Protein AF-A0A357NHM7-F1 (afdb_monomer_lite)

pLDDT: mean 92.68, std 5.25, range [69.0, 97.31]

Radius of gyration: 10.53 Å; chains: 1; bounding box: 24×12×26 Å

Sequence (33 aa):
MKKAVMEMEKGKVVIELFDQDAPKTVANFEKLI

Structure (mmCIF, N/CA/C/O backbone):
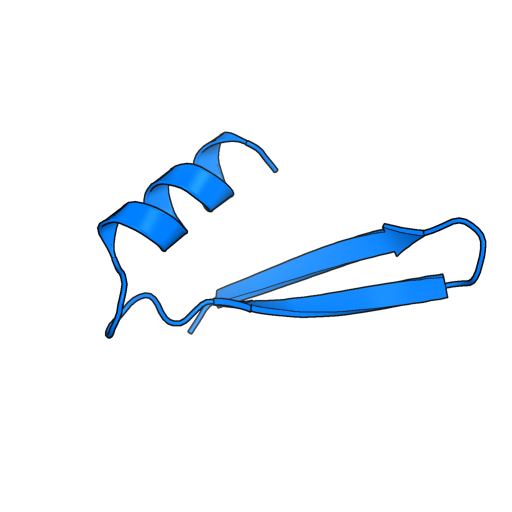data_AF-A0A357NHM7-F1
#
_entry.id   AF-A0A357NHM7-F1
#
loop_
_atom_site.group_PDB
_atom_site.id
_atom_site.type_symbol
_atom_site.label_atom_id
_atom_site.label_alt_id
_atom_site.label_comp_id
_atom_site.label_asym_id
_atom_site.label_entity_id
_atom_site.label_seq_id
_atom_site.pdbx_PDB_ins_code
_atom_site.Cartn_x
_atom_site.Cartn_y
_atom_site.Cartn_z
_atom_site.occupancy
_atom_site.B_iso_or_equiv
_atom_site.auth_seq_id
_atom_site.auth_comp_id
_atom_site.auth_asym_id
_atom_site.auth_atom_id
_atom_site.pdbx_PDB_model_num
ATOM 1 N N . MET A 1 1 ? 1.122 -10.498 -7.735 1.00 69.00 1 MET A N 1
ATOM 2 C CA . MET A 1 1 ? -0.175 -10.157 -7.090 1.00 69.00 1 MET A CA 1
ATOM 3 C C . MET A 1 1 ? -0.059 -10.263 -5.579 1.00 69.00 1 MET A C 1
ATOM 5 O O . MET A 1 1 ? -0.052 -11.365 -5.037 1.00 69.00 1 MET A O 1
ATOM 9 N N . LYS A 1 2 ? 0.066 -9.116 -4.908 1.00 83.94 2 LYS A N 1
ATOM 10 C CA . LYS A 1 2 ? 0.199 -9.025 -3.446 1.00 83.94 2 LYS A CA 1
ATOM 11 C C . LYS A 1 2 ? -0.983 -8.254 -2.859 1.00 83.94 2 LYS A C 1
ATOM 13 O O . LYS A 1 2 ? -1.639 -7.505 -3.579 1.00 83.94 2 LYS A O 1
ATOM 18 N N . LYS A 1 3 ? -1.276 -8.449 -1.571 1.00 90.62 3 LYS A N 1
ATOM 19 C CA . LYS A 1 3 ? -2.393 -7.788 -0.877 1.00 90.62 3 LYS A CA 1
ATOM 20 C C . LYS A 1 3 ? -1.909 -7.161 0.422 1.00 90.62 3 LYS A C 1
ATOM 22 O O . LYS A 1 3 ? -1.155 -7.797 1.151 1.00 90.62 3 LYS A O 1
ATOM 27 N N . ALA A 1 4 ? -2.374 -5.952 0.707 1.00 91.69 4 ALA A N 1
ATOM 28 C CA . ALA A 1 4 ? -2.203 -5.286 1.990 1.00 91.69 4 ALA A CA 1
ATOM 29 C C . ALA A 1 4 ? -3.570 -5.144 2.667 1.00 91.69 4 ALA A C 1
ATOM 31 O O . ALA A 1 4 ? -4.574 -4.877 2.003 1.00 91.69 4 ALA A O 1
ATOM 32 N N . VAL A 1 5 ? -3.613 -5.334 3.984 1.00 93.06 5 VAL A N 1
ATOM 33 C CA . VAL A 1 5 ? -4.827 -5.149 4.784 1.00 93.06 5 VAL A CA 1
ATOM 34 C C . VAL A 1 5 ? -4.583 -3.999 5.741 1.00 93.06 5 VAL A C 1
ATOM 36 O O . VAL A 1 5 ? -3.652 -4.044 6.537 1.00 93.06 5 VAL A O 1
ATOM 39 N N . MET A 1 6 ? -5.419 -2.971 5.654 1.00 92.69 6 MET A N 1
ATOM 40 C CA . MET A 1 6 ? -5.392 -1.837 6.564 1.00 92.69 6 MET A CA 1
ATOM 41 C C . MET A 1 6 ? -6.587 -1.915 7.509 1.00 92.69 6 MET A C 1
ATOM 43 O O . MET A 1 6 ? -7.740 -1.899 7.070 1.00 92.69 6 MET A O 1
ATOM 47 N N . GLU A 1 7 ? -6.301 -1.995 8.805 1.00 94.75 7 GLU A N 1
ATOM 48 C CA . GLU A 1 7 ? -7.299 -1.879 9.868 1.00 94.75 7 GLU A CA 1
ATOM 49 C C . GLU A 1 7 ? -7.630 -0.398 10.074 1.00 94.75 7 GLU A C 1
ATOM 51 O O . GLU A 1 7 ? -6.746 0.424 10.308 1.00 94.75 7 GLU A O 1
ATOM 56 N N . MET A 1 8 ? -8.907 -0.055 9.975 1.00 94.19 8 MET A N 1
ATOM 57 C CA . MET A 1 8 ? -9.445 1.281 10.213 1.00 94.19 8 MET A CA 1
ATOM 58 C C . MET A 1 8 ? -10.464 1.197 11.349 1.00 94.19 8 MET A C 1
ATOM 60 O O . MET A 1 8 ? -11.050 0.143 11.593 1.00 94.19 8 MET A O 1
ATOM 64 N N . GLU A 1 9 ? -10.763 2.321 12.002 1.00 96.06 9 GLU A N 1
ATOM 65 C CA . GLU A 1 9 ? -11.727 2.366 13.119 1.00 96.06 9 GLU A CA 1
ATOM 66 C C . GLU A 1 9 ? -13.110 1.783 12.775 1.00 96.06 9 GLU A C 1
ATOM 68 O O . GLU A 1 9 ? -13.830 1.316 13.654 1.00 96.06 9 GLU A O 1
ATOM 73 N N . LYS A 1 10 ? -13.494 1.804 11.492 1.00 95.94 10 LYS A N 1
ATOM 74 C CA . LYS A 1 10 ? -14.796 1.325 10.999 1.00 95.94 10 LYS A CA 1
ATOM 75 C C . LYS A 1 10 ? -14.712 0.061 10.139 1.00 95.94 10 LYS A C 1
ATOM 77 O O . LYS A 1 10 ? -15.686 -0.274 9.469 1.00 95.94 10 LYS A O 1
ATOM 82 N N . GLY A 1 11 ? -13.578 -0.638 10.141 1.00 95.31 11 GLY A N 1
ATOM 83 C CA . GLY A 1 11 ? -13.426 -1.916 9.447 1.00 95.31 11 GLY A CA 1
ATOM 84 C C . GLY A 1 11 ? -12.118 -2.052 8.681 1.00 95.31 11 GLY A C 1
ATOM 85 O O . GLY A 1 11 ? -11.174 -1.298 8.881 1.00 95.31 11 GLY A O 1
ATOM 86 N N . LYS A 1 12 ? -12.065 -3.044 7.792 1.00 97.31 12 LYS A N 1
ATOM 87 C CA . LYS A 1 12 ? -10.848 -3.413 7.062 1.00 97.31 12 LYS A CA 1
ATOM 88 C C . LYS A 1 12 ? -10.918 -2.962 5.617 1.00 97.31 12 LYS A C 1
ATOM 90 O O . LYS A 1 12 ? -11.925 -3.184 4.948 1.00 97.31 12 LYS A O 1
ATOM 95 N N . VAL A 1 13 ? -9.820 -2.405 5.125 1.00 96.12 13 VAL A N 1
ATOM 96 C CA . VAL A 1 13 ? -9.624 -2.117 3.705 1.00 96.12 13 VAL A CA 1
ATOM 97 C C . VAL A 1 13 ? -8.589 -3.092 3.162 1.00 96.12 13 VAL A C 1
ATOM 99 O O . VAL A 1 13 ? -7.483 -3.186 3.689 1.00 96.12 13 VAL A O 1
ATOM 102 N N . VAL A 1 14 ? -8.952 -3.828 2.112 1.00 94.19 14 VAL A N 1
ATOM 103 C CA . VAL A 1 14 ? 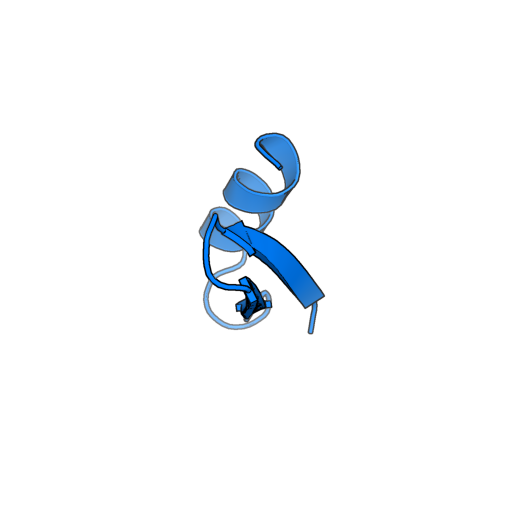-8.037 -4.734 1.409 1.00 94.19 14 VAL A CA 1
ATOM 104 C C . VAL A 1 14 ? -7.594 -4.054 0.123 1.00 94.19 14 VAL A C 1
ATOM 106 O O . VAL A 1 14 ? -8.423 -3.730 -0.724 1.00 94.19 14 VAL A O 1
ATOM 109 N N . ILE A 1 15 ? -6.290 -3.834 -0.009 1.00 93.44 15 ILE A N 1
ATOM 110 C CA . ILE A 1 15 ? -5.672 -3.178 -1.160 1.00 93.44 15 ILE A CA 1
ATOM 111 C C . ILE A 1 15 ? -4.886 -4.226 -1.941 1.00 93.44 15 ILE A C 1
ATOM 113 O O . ILE A 1 15 ? -4.055 -4.940 -1.377 1.00 93.44 15 ILE A O 1
ATOM 117 N N . GLU A 1 16 ? -5.138 -4.314 -3.244 1.00 94.88 16 GLU A N 1
ATOM 118 C CA . GLU A 1 16 ? -4.357 -5.147 -4.157 1.00 94.88 16 GLU A CA 1
ATOM 119 C C . GLU A 1 16 ? -3.199 -4.342 -4.749 1.00 94.88 16 GLU A C 1
ATOM 121 O O . GLU A 1 16 ? -3.366 -3.213 -5.210 1.00 94.88 16 GLU A O 1
ATOM 126 N N . LEU A 1 17 ? -2.007 -4.932 -4.705 1.00 94.25 17 LE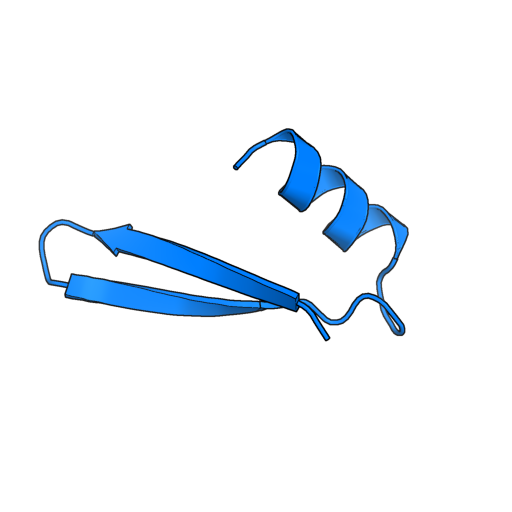U A N 1
ATOM 127 C CA . LEU A 1 17 ? -0.775 -4.3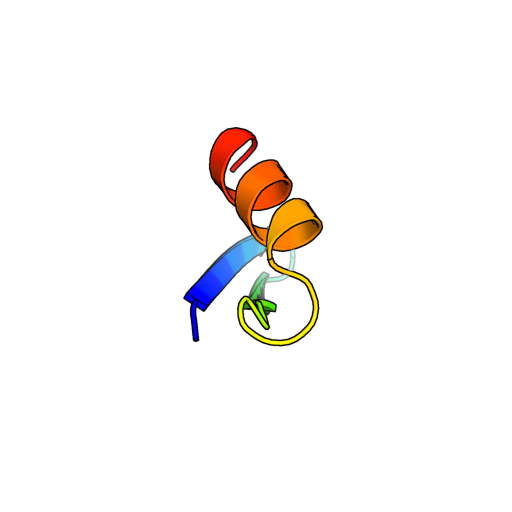36 -5.195 1.00 94.25 17 LEU A CA 1
ATOM 128 C C . LEU A 1 17 ? -0.364 -5.016 -6.504 1.00 94.25 17 LEU A C 1
ATOM 130 O O . LEU A 1 17 ? -0.137 -6.233 -6.557 1.00 94.25 17 LEU A O 1
ATOM 134 N N . PHE A 1 18 ? -0.249 -4.193 -7.545 1.00 94.56 18 PHE A N 1
ATOM 135 C CA . PHE A 1 18 ? 0.107 -4.583 -8.907 1.00 94.56 18 PHE A CA 1
ATOM 136 C C . PHE A 1 18 ? 1.615 -4.427 -9.112 1.00 94.56 18 PHE A C 1
ATOM 138 O O . PHE A 1 18 ? 2.117 -3.417 -9.603 1.00 94.56 18 PHE A O 1
ATOM 145 N N . ASP A 1 19 ? 2.356 -5.440 -8.672 1.00 93.94 19 ASP A N 1
ATOM 146 C CA . ASP A 1 19 ? 3.817 -5.504 -8.751 1.00 93.94 19 ASP A CA 1
ATOM 147 C C . ASP A 1 19 ? 4.341 -5.556 -10.189 1.00 93.94 19 ASP A C 1
ATOM 149 O O . ASP A 1 19 ? 5.441 -5.079 -10.452 1.00 93.94 19 ASP A O 1
ATOM 153 N N . GLN A 1 20 ? 3.551 -6.090 -11.119 1.00 94.69 20 GLN A N 1
ATOM 154 C CA . GLN A 1 20 ? 3.915 -6.148 -12.535 1.00 94.69 20 GLN A CA 1
ATOM 155 C C . GLN A 1 20 ? 3.866 -4.771 -13.209 1.00 94.69 20 GLN A C 1
ATOM 157 O O . GLN A 1 20 ? 4.730 -4.466 -14.027 1.00 94.69 20 GLN A O 1
ATOM 162 N N . ASP A 1 21 ? 2.903 -3.931 -12.826 1.00 95.94 21 ASP A N 1
ATOM 163 C CA . ASP A 1 21 ? 2.703 -2.609 -13.424 1.00 95.94 21 ASP A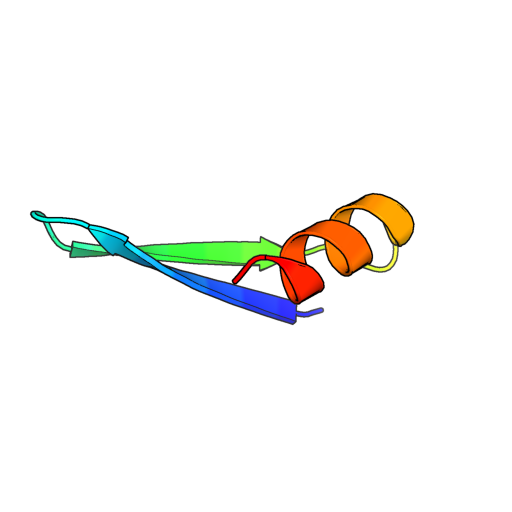 CA 1
ATOM 164 C C . ASP A 1 21 ? 3.522 -1.520 -12.712 1.00 95.94 21 ASP A C 1
ATOM 166 O O . ASP A 1 21 ? 4.026 -0.591 -13.344 1.00 95.94 21 ASP A O 1
ATOM 170 N N . ALA A 1 22 ? 3.695 -1.635 -11.388 1.00 94.62 22 ALA A N 1
ATOM 171 C CA . ALA A 1 22 ? 4.371 -0.632 -10.562 1.00 94.62 22 ALA A CA 1
ATOM 172 C C . ALA A 1 22 ? 5.363 -1.248 -9.548 1.00 94.62 22 ALA A C 1
ATOM 174 O O . ALA A 1 22 ? 5.245 -1.020 -8.338 1.00 94.62 22 ALA A O 1
ATOM 175 N N . PRO A 1 23 ? 6.399 -1.978 -10.005 1.00 94.50 23 PRO A N 1
ATOM 176 C CA . PRO A 1 23 ? 7.266 -2.785 -9.137 1.00 94.50 23 PRO A CA 1
ATOM 177 C C . PRO A 1 23 ? 7.989 -1.972 -8.057 1.00 94.50 23 PRO A C 1
ATOM 179 O O . PRO A 1 23 ? 8.103 -2.409 -6.913 1.00 94.50 23 PRO A O 1
ATOM 182 N N . LYS A 1 24 ? 8.456 -0.759 -8.389 1.00 96.62 24 LYS A N 1
ATOM 183 C CA . LYS A 1 24 ? 9.165 0.114 -7.435 1.00 96.62 24 LYS A CA 1
ATOM 184 C C . LYS A 1 24 ? 8.237 0.659 -6.350 1.00 96.62 24 LYS A C 1
ATOM 186 O O . LYS A 1 24 ? 8.638 0.744 -5.193 1.00 96.62 24 LYS A O 1
ATOM 191 N N . THR A 1 25 ? 7.007 1.007 -6.719 1.00 94.88 25 THR A N 1
ATOM 192 C CA . THR A 1 25 ? 6.001 1.530 -5.787 1.00 94.88 25 THR A CA 1
ATOM 193 C C . THR A 1 25 ? 5.561 0.446 -4.816 1.00 94.88 25 THR A C 1
ATOM 195 O O . THR A 1 25 ? 5.528 0.686 -3.611 1.00 94.88 25 THR A O 1
ATOM 198 N N . VAL A 1 26 ? 5.299 -0.762 -5.325 1.00 94.62 26 VAL A N 1
ATOM 199 C CA . VAL A 1 26 ? 4.933 -1.912 -4.491 1.00 94.62 26 VAL A CA 1
ATOM 200 C C . VAL A 1 26 ? 6.065 -2.261 -3.527 1.00 94.62 26 VAL A C 1
ATOM 202 O O . VAL A 1 26 ? 5.819 -2.349 -2.329 1.00 94.62 26 VAL A O 1
ATOM 205 N N . ALA A 1 27 ? 7.312 -2.336 -4.002 1.00 94.69 27 ALA A N 1
ATOM 206 C CA . ALA A 1 27 ? 8.462 -2.613 -3.140 1.00 94.69 27 ALA A CA 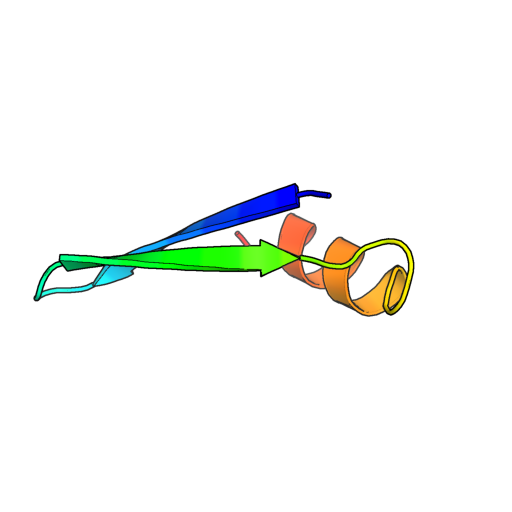1
ATOM 207 C C . ALA A 1 27 ? 8.690 -1.545 -2.053 1.00 94.69 27 ALA A C 1
ATOM 209 O O . ALA A 1 27 ? 9.226 -1.857 -0.992 1.00 94.69 27 ALA A O 1
ATOM 210 N N . ASN A 1 28 ? 8.317 -0.284 -2.303 1.00 94.69 28 ASN A N 1
ATOM 211 C CA . ASN A 1 28 ? 8.362 0.758 -1.278 1.00 94.69 28 ASN A CA 1
ATOM 212 C C . ASN A 1 28 ? 7.250 0.581 -0.240 1.00 94.69 28 ASN A C 1
ATOM 214 O O . ASN A 1 28 ? 7.522 0.693 0.950 1.00 94.69 28 ASN A O 1
ATOM 218 N N . PHE A 1 29 ? 6.025 0.274 -0.680 1.00 92.00 29 PHE A N 1
ATOM 219 C CA . PHE A 1 29 ? 4.921 -0.038 0.227 1.00 92.00 29 PHE A CA 1
ATOM 220 C C . PHE A 1 29 ? 5.292 -1.199 1.150 1.00 92.00 29 PHE A C 1
ATOM 222 O O . PHE A 1 29 ? 5.237 -1.028 2.356 1.00 92.00 29 PHE A O 1
ATOM 229 N N . GLU A 1 30 ? 5.790 -2.314 0.612 1.00 90.38 30 GLU A N 1
ATOM 230 C CA . GLU A 1 30 ? 6.186 -3.496 1.399 1.00 90.38 30 GLU A CA 1
ATOM 231 C C . GLU A 1 30 ? 7.234 -3.236 2.486 1.00 90.38 30 GLU A C 1
ATOM 233 O O . GLU A 1 30 ? 7.351 -4.024 3.415 1.00 90.38 30 GLU A O 1
ATOM 238 N N . LYS A 1 31 ? 8.021 -2.165 2.377 1.00 93.62 31 LYS A N 1
ATOM 239 C CA . LYS A 1 31 ? 9.002 -1.799 3.407 1.00 93.62 31 LYS A CA 1
ATOM 240 C C . LYS A 1 31 ? 8.400 -0.995 4.561 1.00 93.62 31 LYS A C 1
ATOM 242 O O . LYS A 1 31 ? 9.078 -0.820 5.569 1.00 93.62 31 LYS A O 1
ATOM 247 N N . LEU A 1 32 ? 7.209 -0.428 4.371 1.00 89.12 32 LEU A N 1
ATOM 248 C CA . LEU A 1 32 ? 6.586 0.547 5.271 1.00 89.12 32 LEU A CA 1
ATOM 249 C C . LEU A 1 32 ? 5.376 -0.003 6.041 1.00 89.12 32 LEU A C 1
ATOM 251 O O . LEU A 1 32 ? 4.991 0.604 7.038 1.00 89.12 32 LEU A O 1
ATOM 255 N N . ILE A 1 33 ? 4.771 -1.091 5.560 1.00 82.25 33 ILE A N 1
ATOM 256 C CA . ILE A 1 33 ? 3.706 -1.864 6.232 1.00 82.25 33 ILE A CA 1
ATOM 257 C C . ILE A 1 33 ? 4.304 -3.010 7.040 1.00 82.25 33 ILE A C 1
ATOM 259 O O . ILE A 1 33 ? 3.735 -3.298 8.114 1.00 82.25 33 ILE A O 1
#

Secondary structure (DSSP, 8-state):
-EEEEEEETTEEEEEEE-TTT-HHHHHHHTTT-

Foldseek 3Di:
DDWDWDQDPVGIDIDDDDCVVCVPVVVVVVVVD